Protein AF-A0A6P8S0R5-F1 (afdb_monomer_lite)

Sequence (144 aa):
MLKEINDGMNKLYRKSPLNNSFEVCVVIGLRKGSVLVDSHCYFKNTPEVNIKSVEQTFIKGTQEAKWLENKFQLQEFTISPLQPQELPFWAIILICLAALLTLVLLFLLCFLLAFCRRRRKGSYQIQQAAHGVYFPHLDMRKTY

Foldseek 3Di:
DQVVVQVLVQVLCCPFPQNVFWDGKHFDDADPPPRDTDIDTGGHPDPCDDQVNVVVSVCVSAVNQAHRVNPDGGDDDDDDDDDPPDDDVVVVVVVVVVVVVVVVVVVVVVVCVVVVVVVVVVVVVVVVVVPDDDDDDPDPPDDD

Secondary structure (DSSP, 8-state):
-HHHHHHHHHHHHHTSTTTTTEEEEEEEEEETTTTEEEEEEEE-S-TT--HHHHHHHHHHHTTTTTEETTTEE-S-------------HHHHHHHHHHHHHHHHHHHHHHHHHHHHHHHHHHHHHHHHTTS-------------

InterPro domains:
  IPR000082 SEA domain [PF01390] (3-62)
  IPR000082 SEA domain [PS50024] (1-84)
  IPR028850 Mucin-16 [PTHR14672] (3-143)
  IPR036364 SEA domain superfamily [G3DSA:3.30.70.960] (1-71)
  IPR036364 SEA domain superfamily [SSF82671] (4-64)

Radius of gyration: 38.82 Å; chains: 1; bounding box: 76×71×99 Å

Structure (mmCIF, N/CA/C/O backbone):
data_AF-A0A6P8S0R5-F1
#
_entry.id   AF-A0A6P8S0R5-F1
#
loop_
_atom_site.group_PDB
_atom_site.id
_atom_site.type_symbol
_atom_site.label_atom_id
_atom_site.label_alt_id
_atom_site.label_comp_id
_atom_site.label_asym_id
_atom_site.label_entity_id
_atom_site.label_seq_id
_atom_site.pdbx_PDB_ins_code
_atom_site.Cartn_x
_atom_site.Cartn_y
_atom_site.Cartn_z
_atom_site.occupancy
_atom_site.B_iso_or_equiv
_atom_site.auth_seq_id
_atom_site.auth_comp_id
_atom_site.auth_asym_id
_atom_site.auth_atom_id
_atom_site.pdbx_PDB_model_num
ATOM 1 N N . MET A 1 1 ? -12.655 -13.944 5.730 1.00 80.94 1 MET A N 1
ATOM 2 C CA . MET A 1 1 ? -11.503 -13.314 6.412 1.00 80.94 1 MET A CA 1
ATOM 3 C C . MET A 1 1 ? -10.763 -12.304 5.536 1.00 80.94 1 MET A C 1
ATOM 5 O O . MET A 1 1 ? -11.111 -11.142 5.634 1.00 80.94 1 MET A O 1
ATOM 9 N N . LEU A 1 2 ? -9.816 -12.681 4.656 1.00 87.25 2 LEU A N 1
ATOM 10 C CA . LEU A 1 2 ? -9.028 -11.705 3.862 1.00 87.25 2 LEU A CA 1
ATOM 11 C C . LEU A 1 2 ? -9.900 -10.706 3.088 1.00 87.25 2 LEU A C 1
ATOM 13 O O . LEU A 1 2 ? -9.693 -9.503 3.186 1.00 87.25 2 LEU A O 1
ATOM 17 N N . LYS A 1 3 ? -10.920 -11.211 2.384 1.00 89.75 3 LYS A N 1
ATOM 18 C CA . LYS A 1 3 ? -11.891 -10.378 1.663 1.00 89.75 3 LYS A CA 1
ATOM 19 C C . LYS A 1 3 ? -12.631 -9.400 2.584 1.00 89.75 3 LYS A C 1
ATOM 21 O O . LYS A 1 3 ? -12.782 -8.245 2.234 1.00 89.75 3 LYS A O 1
ATOM 26 N N . GLU A 1 4 ? -13.040 -9.839 3.770 1.00 90.62 4 GLU A N 1
ATOM 27 C CA . GLU A 1 4 ? -13.792 -8.996 4.711 1.00 90.62 4 GLU A CA 1
ATOM 28 C C . GLU A 1 4 ? -12.918 -7.908 5.333 1.00 90.62 4 GLU A C 1
ATOM 30 O O . GLU A 1 4 ? -13.369 -6.781 5.495 1.00 90.62 4 GLU A O 1
ATOM 35 N N . ILE A 1 5 ? -11.659 -8.226 5.649 1.00 90.88 5 ILE A N 1
ATOM 36 C CA . ILE A 1 5 ? -10.684 -7.232 6.109 1.00 90.88 5 ILE A CA 1
ATOM 37 C C . ILE A 1 5 ? -10.442 -6.214 4.995 1.00 90.88 5 ILE A C 1
ATOM 39 O O . ILE A 1 5 ? -10.451 -5.010 5.241 1.00 90.88 5 ILE A O 1
ATOM 43 N N . ASN A 1 6 ? -10.290 -6.694 3.759 1.00 93.31 6 ASN A N 1
ATOM 44 C CA . ASN A 1 6 ? -10.115 -5.838 2.597 1.00 93.31 6 ASN A CA 1
ATOM 45 C C . ASN A 1 6 ? -11.310 -4.893 2.398 1.00 93.31 6 ASN A C 1
ATOM 47 O O . ASN A 1 6 ? -11.137 -3.683 2.251 1.00 93.31 6 ASN A O 1
ATOM 51 N N . ASP A 1 7 ? -12.528 -5.427 2.443 1.00 94.75 7 ASP A N 1
ATOM 52 C CA . ASP A 1 7 ? -13.764 -4.657 2.304 1.00 94.75 7 ASP A CA 1
ATOM 53 C C . ASP A 1 7 ? -13.913 -3.643 3.451 1.00 94.75 7 ASP A C 1
ATOM 55 O O . ASP A 1 7 ? -14.235 -2.478 3.205 1.00 94.75 7 ASP A O 1
ATOM 59 N N . GLY A 1 8 ? -13.597 -4.045 4.687 1.00 94.19 8 GLY A N 1
ATOM 60 C CA . GLY A 1 8 ? -13.620 -3.176 5.862 1.00 94.19 8 GLY A CA 1
ATOM 61 C C . GLY A 1 8 ? -12.643 -2.005 5.755 1.00 94.19 8 GLY A C 1
ATOM 62 O O . GLY A 1 8 ? -13.030 -0.859 5.986 1.00 94.19 8 GLY A O 1
ATOM 63 N N . MET A 1 9 ? -11.407 -2.262 5.321 1.00 94.19 9 MET A N 1
ATOM 64 C CA . MET A 1 9 ? -10.393 -1.224 5.091 1.00 94.19 9 MET A CA 1
ATOM 65 C C . MET A 1 9 ? -10.800 -0.260 3.976 1.00 94.19 9 MET A C 1
ATOM 67 O O . MET A 1 9 ? -10.730 0.959 4.138 1.00 94.19 9 MET A O 1
ATOM 71 N N . ASN A 1 10 ? -11.286 -0.789 2.853 1.00 96.19 10 ASN A N 1
ATOM 72 C CA . ASN A 1 10 ? -11.749 0.035 1.740 1.00 96.19 10 ASN A CA 1
ATOM 73 C C . ASN A 1 10 ? -12.936 0.915 2.142 1.00 96.19 10 ASN A C 1
ATOM 75 O O . ASN A 1 10 ? -12.990 2.095 1.799 1.00 96.19 10 ASN A O 1
ATOM 79 N N . LYS A 1 11 ? -13.887 0.370 2.897 1.00 95.69 11 LYS A N 1
ATOM 80 C CA . LYS A 1 11 ? -15.041 1.122 3.388 1.00 95.69 11 LYS A CA 1
ATOM 81 C C . LYS A 1 11 ? -14.644 2.189 4.406 1.00 95.69 11 LYS A C 1
ATOM 83 O O . LYS A 1 11 ? -15.229 3.271 4.371 1.00 95.69 11 LYS A O 1
ATOM 88 N N . LEU A 1 12 ? -13.664 1.912 5.270 1.00 95.06 12 LEU A N 1
ATOM 89 C CA . LEU A 1 12 ? -13.127 2.872 6.235 1.00 95.06 12 LEU A CA 1
ATOM 90 C C . LEU A 1 12 ? -12.620 4.125 5.518 1.00 95.06 12 LEU A C 1
ATOM 92 O O . LEU A 1 12 ? -13.113 5.220 5.784 1.00 95.06 12 LEU A O 1
ATOM 96 N N . TYR A 1 13 ? -11.703 3.972 4.559 1.00 95.56 13 TYR A N 1
ATOM 97 C CA . TYR A 1 13 ? -11.128 5.124 3.862 1.00 95.56 13 TYR A CA 1
ATOM 98 C C . TYR A 1 13 ? -12.109 5.793 2.891 1.00 95.56 13 TYR A C 1
ATOM 100 O O . TYR A 1 13 ? -12.118 7.020 2.797 1.00 95.56 13 TYR A O 1
ATOM 108 N N . ARG A 1 14 ? -13.024 5.048 2.255 1.00 95.94 14 ARG A N 1
ATOM 109 C CA . ARG A 1 14 ? -14.095 5.640 1.425 1.00 95.94 14 ARG A CA 1
ATOM 110 C C . ARG A 1 14 ? -15.067 6.523 2.208 1.00 95.94 14 ARG A C 1
ATOM 112 O O . ARG A 1 14 ? -15.633 7.446 1.632 1.00 95.94 14 ARG A O 1
ATOM 119 N N . LYS A 1 15 ? -15.281 6.251 3.497 1.00 95.50 15 LYS A N 1
ATOM 120 C CA . LYS A 1 15 ? -16.128 7.076 4.378 1.00 95.50 15 LYS A CA 1
ATOM 121 C C . LYS A 1 15 ? -15.356 8.176 5.108 1.00 95.50 15 LYS A C 1
ATOM 123 O O . LYS A 1 15 ? -15.948 8.918 5.886 1.00 95.50 15 LYS A O 1
ATOM 128 N N . SER A 1 16 ? -14.049 8.257 4.890 1.00 94.12 16 SER A N 1
ATOM 129 C CA . SER A 1 16 ? -13.173 9.197 5.574 1.00 94.12 16 SER A CA 1
ATOM 130 C C . SER A 1 16 ? -13.008 10.515 4.808 1.00 94.12 16 SER A C 1
ATOM 132 O O . SER A 1 16 ? -13.365 10.584 3.630 1.00 94.12 16 SER A O 1
ATOM 134 N N . PRO A 1 17 ? -12.388 11.540 5.422 1.00 94.56 17 PRO A N 1
ATOM 135 C CA . PRO A 1 17 ? -12.002 12.762 4.717 1.00 94.56 17 PRO A CA 1
ATOM 136 C C . PRO A 1 17 ? -11.037 12.525 3.543 1.00 94.56 17 PRO A C 1
ATOM 138 O O . PRO A 1 17 ? -10.952 13.361 2.656 1.00 94.56 17 PRO A O 1
ATOM 141 N N . LEU A 1 18 ? -10.336 11.384 3.509 1.00 94.81 18 LEU A N 1
ATOM 142 C CA . LEU A 1 18 ? -9.395 11.029 2.442 1.00 94.81 18 LEU A CA 1
ATOM 143 C C . LEU A 1 18 ? -10.069 10.370 1.226 1.00 94.81 18 LEU A C 1
ATOM 145 O O . LEU A 1 18 ? -9.371 9.902 0.331 1.00 94.81 18 LEU A O 1
ATOM 149 N N . ASN A 1 19 ? -11.403 10.301 1.171 1.00 94.75 19 ASN A N 1
ATOM 150 C CA . ASN A 1 19 ? -12.140 9.557 0.142 1.00 94.75 19 ASN A CA 1
ATOM 151 C C . ASN A 1 19 ? -11.802 9.951 -1.310 1.00 94.75 19 ASN A C 1
ATOM 153 O O . ASN A 1 19 ? -11.766 9.082 -2.176 1.00 94.75 19 ASN A O 1
ATOM 157 N N . ASN A 1 20 ? -11.525 11.229 -1.568 1.00 94.62 20 ASN A N 1
ATOM 158 C CA . ASN A 1 20 ? -11.277 11.775 -2.902 1.00 94.62 20 ASN A CA 1
ATOM 159 C C . ASN A 1 20 ? -9.898 11.370 -3.438 1.00 94.62 20 ASN A C 1
ATOM 161 O O . ASN A 1 20 ? -9.716 11.167 -4.648 1.00 94.62 20 ASN A O 1
ATOM 165 N N . SER A 1 21 ? -8.939 11.239 -2.520 1.00 94.88 21 SER A N 1
ATOM 166 C CA . SER A 1 21 ? -7.573 10.808 -2.805 1.00 94.88 21 SER A CA 1
ATOM 167 C C . SER A 1 21 ? -7.390 9.305 -2.628 1.00 94.88 21 SER A C 1
ATOM 169 O O . SER A 1 21 ? -6.421 8.761 -3.135 1.00 94.88 21 SER A O 1
ATOM 171 N N . PHE A 1 22 ? -8.294 8.612 -1.938 1.00 95.94 22 PHE A N 1
ATOM 172 C CA . PHE A 1 22 ? -8.221 7.172 -1.728 1.00 95.94 22 PHE A CA 1
ATOM 173 C C . PHE A 1 22 ? -8.534 6.386 -3.006 1.00 95.94 22 PHE A C 1
ATOM 175 O O . PHE A 1 22 ? -9.560 6.611 -3.648 1.00 95.94 22 PHE A O 1
ATOM 182 N N . GLU A 1 23 ? -7.685 5.415 -3.343 1.00 94.94 23 GLU A N 1
ATOM 183 C CA . GLU A 1 23 ? -7.920 4.519 -4.477 1.00 94.94 23 GLU A CA 1
ATOM 184 C C . GLU A 1 23 ? -8.395 3.147 -4.003 1.00 94.94 23 GLU A C 1
ATOM 186 O O . GLU A 1 23 ? -9.527 2.732 -4.288 1.00 94.94 23 GLU A O 1
ATOM 191 N N . VAL A 1 24 ? -7.535 2.447 -3.263 1.00 95.56 24 VAL A N 1
ATOM 192 C CA . VAL A 1 24 ? -7.787 1.077 -2.820 1.00 95.56 24 VAL A CA 1
ATOM 193 C C . VAL A 1 24 ? -6.840 0.683 -1.688 1.00 95.56 24 VAL A C 1
ATOM 195 O O . VAL A 1 24 ? -5.679 1.084 -1.664 1.00 95.56 24 VAL A O 1
ATOM 198 N N . CYS A 1 25 ? -7.322 -0.146 -0.768 1.00 94.56 25 CYS A N 1
ATOM 199 C CA . CYS A 1 25 ? -6.482 -0.958 0.103 1.00 94.56 25 CYS A CA 1
ATOM 200 C C . CYS A 1 25 ? -6.552 -2.409 -0.362 1.00 94.56 25 CYS A C 1
ATOM 202 O O . CYS A 1 25 ? -7.608 -2.863 -0.806 1.00 94.56 25 CYS A O 1
ATOM 204 N N . VAL A 1 26 ? -5.439 -3.123 -0.248 1.00 94.19 26 VAL A N 1
ATOM 205 C CA . VAL A 1 26 ? -5.313 -4.548 -0.547 1.00 94.19 26 VAL A CA 1
ATOM 206 C C . VAL A 1 26 ? -4.537 -5.235 0.566 1.00 94.19 26 VAL A C 1
ATOM 208 O O . VAL A 1 26 ? -3.533 -4.722 1.057 1.00 94.19 26 VAL A O 1
ATOM 211 N N . VAL A 1 27 ? -4.997 -6.415 0.972 1.00 92.19 27 VAL A N 1
ATOM 212 C CA . VAL A 1 27 ? -4.275 -7.250 1.936 1.00 92.19 27 VAL A CA 1
ATOM 213 C C . VAL A 1 27 ? -3.274 -8.119 1.178 1.00 92.19 27 VAL A C 1
ATOM 215 O O . VAL A 1 27 ? -3.669 -8.900 0.315 1.00 92.19 27 VAL A O 1
ATOM 218 N N . ILE A 1 28 ? -1.989 -7.971 1.494 1.00 90.12 28 ILE A N 1
ATOM 219 C CA . ILE A 1 28 ? -0.866 -8.637 0.821 1.00 90.12 28 ILE A CA 1
ATOM 220 C C . ILE A 1 28 ? -0.522 -9.964 1.496 1.00 90.12 28 ILE A C 1
ATOM 222 O O . ILE A 1 28 ? -0.129 -10.922 0.833 1.00 90.12 28 ILE A O 1
ATOM 226 N N . GLY A 1 29 ? -0.680 -10.040 2.816 1.00 85.75 29 GLY A N 1
ATOM 227 C CA . GLY A 1 29 ? -0.279 -11.214 3.576 1.00 85.75 29 GLY A CA 1
ATOM 228 C C . GLY A 1 29 ? -1.025 -11.357 4.891 1.00 85.75 29 GLY A C 1
ATOM 229 O O . GLY A 1 29 ? -1.445 -10.377 5.504 1.00 85.75 29 GLY A O 1
ATOM 230 N N . LEU A 1 30 ? -1.172 -12.610 5.323 1.00 86.62 30 LEU A N 1
ATOM 231 C CA . LEU A 1 30 ? -1.644 -12.961 6.657 1.00 86.62 30 LEU A CA 1
ATOM 232 C C . LEU A 1 30 ? -0.700 -14.008 7.246 1.00 86.62 30 LEU A C 1
ATOM 234 O O . LEU A 1 30 ? -0.57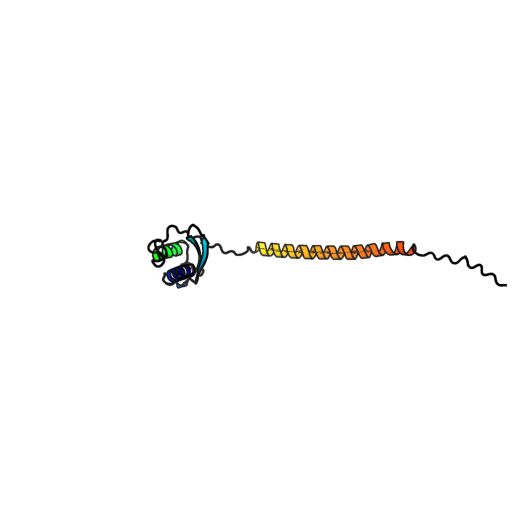6 -15.113 6.711 1.00 86.62 30 LEU A O 1
ATOM 238 N N . ARG A 1 31 ? -0.018 -13.671 8.344 1.00 77.38 31 ARG A N 1
ATOM 239 C CA . ARG A 1 31 ? 0.927 -14.591 8.994 1.00 77.38 31 ARG A CA 1
ATOM 240 C C . ARG A 1 31 ? 0.188 -15.524 9.950 1.00 77.38 31 ARG A C 1
ATOM 242 O O . ARG A 1 31 ? -0.399 -15.097 10.947 1.00 77.38 31 ARG A O 1
ATOM 249 N N . LYS A 1 32 ? 0.214 -16.822 9.639 1.00 57.75 32 LYS A N 1
ATOM 250 C CA . LYS A 1 32 ? -0.392 -17.881 10.460 1.00 57.75 32 LYS A CA 1
ATOM 251 C C . LYS A 1 32 ? 0.370 -17.989 11.791 1.00 57.75 32 LYS A C 1
ATOM 253 O O . LYS A 1 32 ? 1.587 -18.116 11.773 1.00 57.75 32 LYS A O 1
ATOM 258 N N . GLY A 1 33 ? -0.339 -17.923 12.919 1.00 65.88 33 GLY A N 1
ATOM 259 C CA . GLY A 1 33 ? 0.243 -17.967 14.273 1.00 65.88 33 GLY A CA 1
ATOM 260 C C . GLY A 1 33 ? 0.122 -16.658 15.064 1.00 65.88 33 GLY A C 1
ATOM 261 O O . GLY A 1 33 ? 0.041 -16.715 16.284 1.00 65.88 33 GLY A O 1
ATOM 262 N N . SER A 1 34 ? 0.007 -15.510 14.382 1.00 63.50 34 SER A N 1
ATOM 263 C CA . SER A 1 34 ? -0.170 -14.192 15.030 1.00 63.50 34 SER A CA 1
ATOM 264 C C . SER A 1 34 ? -1.300 -13.345 14.429 1.00 63.50 34 SER A C 1
ATOM 266 O O . SER A 1 34 ? -1.553 -12.255 14.917 1.00 63.50 34 SER A O 1
ATOM 268 N N . VAL A 1 35 ? -1.968 -13.823 13.366 1.00 77.19 35 VAL A N 1
ATOM 269 C CA . VAL A 1 35 ? -2.975 -13.066 12.583 1.00 77.19 35 VAL A CA 1
ATOM 270 C C . VAL A 1 35 ? -2.486 -11.642 12.267 1.00 77.19 35 VAL A C 1
ATOM 272 O O . VAL A 1 35 ? -3.248 -10.682 12.277 1.00 77.19 35 VAL A O 1
ATOM 275 N N . LEU A 1 36 ? -1.187 -11.505 11.982 1.00 84.88 36 LEU A N 1
ATOM 276 C CA . LEU A 1 36 ? -0.628 -10.244 11.515 1.00 84.88 36 LEU A CA 1
ATOM 277 C C . LEU A 1 36 ? -1.069 -10.051 10.066 1.00 84.88 36 LEU A C 1
ATOM 279 O O . LEU A 1 36 ? -0.840 -10.934 9.230 1.00 84.88 36 LEU A O 1
ATOM 283 N N . VAL A 1 37 ? -1.718 -8.923 9.800 1.00 88.75 37 VAL A N 1
ATOM 284 C CA . VAL A 1 37 ? -2.248 -8.559 8.489 1.00 88.75 37 VAL A CA 1
ATOM 285 C C . VAL A 1 37 ? -1.357 -7.481 7.892 1.00 88.75 37 VAL A C 1
ATOM 287 O O . VAL A 1 37 ? -1.291 -6.374 8.417 1.00 88.75 37 VAL A O 1
ATOM 290 N N . ASP A 1 38 ? -0.725 -7.798 6.769 1.00 90.69 38 ASP A N 1
ATOM 291 C CA . ASP A 1 38 ? 0.035 -6.832 5.983 1.00 90.69 38 ASP A CA 1
ATOM 292 C C . ASP A 1 38 ? -0.886 -6.276 4.886 1.00 90.69 38 ASP A C 1
ATOM 294 O O . ASP A 1 38 ? -1.364 -7.027 4.028 1.00 90.69 38 ASP A O 1
ATOM 298 N N . SER A 1 39 ? -1.168 -4.970 4.910 1.00 91.38 39 SER A N 1
ATOM 299 C CA . SER A 1 39 ? -2.032 -4.300 3.928 1.00 91.38 39 SER A CA 1
ATOM 300 C C . SER A 1 39 ? -1.342 -3.114 3.267 1.00 91.38 39 SER A C 1
ATOM 302 O O . SER A 1 39 ? -0.745 -2.285 3.950 1.00 91.38 39 SER A O 1
ATOM 304 N N . HIS A 1 40 ? -1.486 -2.994 1.951 1.00 93.88 40 HIS A N 1
ATOM 305 C CA . HIS A 1 40 ? -1.049 -1.832 1.185 1.00 93.88 40 HIS A CA 1
ATOM 306 C C . HIS A 1 40 ? -2.254 -0.969 0.835 1.00 93.88 40 HIS A C 1
ATOM 308 O O . HIS A 1 40 ? -3.235 -1.468 0.289 1.00 93.88 40 HIS A O 1
ATOM 314 N N . CYS A 1 41 ? -2.172 0.324 1.131 1.00 93.62 41 CYS A N 1
ATOM 315 C CA . CYS A 1 41 ? -3.205 1.295 0.794 1.00 93.62 41 CYS A CA 1
ATOM 316 C C . CYS A 1 41 ? -2.631 2.354 -0.141 1.00 93.62 41 CYS A C 1
ATOM 318 O O . CYS A 1 41 ? -1.585 2.939 0.137 1.00 93.62 41 CYS A O 1
ATOM 320 N N . TYR A 1 42 ? -3.334 2.584 -1.242 1.00 93.69 42 TYR A N 1
ATOM 321 C CA . TYR A 1 42 ? -2.929 3.472 -2.316 1.00 93.69 42 TYR A CA 1
ATOM 322 C C . TYR A 1 42 ? -3.795 4.725 -2.313 1.00 93.69 42 TYR A C 1
ATOM 324 O O . TYR A 1 42 ? -5.026 4.668 -2.203 1.00 93.69 42 TYR A O 1
ATOM 332 N N . PHE A 1 43 ? -3.119 5.859 -2.439 1.00 93.88 43 PHE A N 1
ATOM 333 C CA . PHE A 1 43 ? -3.720 7.178 -2.462 1.00 93.88 43 PHE A CA 1
ATOM 334 C C . PHE A 1 43 ? -3.092 7.993 -3.590 1.00 93.88 43 PHE A C 1
ATOM 336 O O . PHE A 1 43 ? -1.901 7.863 -3.877 1.00 93.88 43 PHE A O 1
ATOM 343 N N . LYS A 1 44 ? -3.880 8.883 -4.183 1.00 91.88 44 LYS A N 1
ATOM 344 C CA . LYS A 1 44 ? -3.404 9.906 -5.108 1.00 91.88 44 LYS A CA 1
ATOM 345 C C . LYS A 1 44 ? -2.421 10.828 -4.404 1.00 91.88 44 LYS A C 1
ATOM 347 O O . LYS A 1 44 ? -2.635 11.219 -3.252 1.00 91.88 44 LYS A O 1
ATOM 352 N N . ASN A 1 45 ? -1.394 11.238 -5.141 1.00 88.44 45 ASN A N 1
ATOM 353 C CA . ASN A 1 45 ? -0.401 12.189 -4.661 1.00 88.44 45 ASN A CA 1
ATOM 354 C C . ASN A 1 45 ? -1.036 13.582 -4.506 1.00 88.44 45 ASN A C 1
ATOM 356 O O . ASN A 1 45 ? -1.131 14.350 -5.461 1.00 88.44 45 ASN A O 1
ATOM 360 N N . THR A 1 46 ? -1.531 13.871 -3.304 1.00 88.12 46 THR A N 1
ATOM 361 C CA . THR A 1 46 ? -2.208 15.119 -2.940 1.00 88.12 46 THR A CA 1
ATOM 362 C C . THR A 1 46 ? -1.662 15.607 -1.599 1.00 88.12 46 THR A C 1
ATOM 364 O O . THR A 1 46 ? -1.335 14.779 -0.748 1.00 88.12 46 THR A O 1
ATOM 367 N N . PRO A 1 47 ? -1.578 16.928 -1.363 1.00 86.75 47 PRO A N 1
ATOM 368 C CA . PRO A 1 47 ? -1.015 17.475 -0.123 1.00 86.75 47 PRO A CA 1
ATOM 369 C C . PRO A 1 47 ? -1.817 17.103 1.138 1.00 86.75 47 PRO A C 1
ATOM 371 O O . PRO A 1 47 ? -1.302 17.191 2.249 1.00 86.75 47 PRO A O 1
ATOM 374 N N . GLU A 1 48 ? -3.069 16.672 0.975 1.00 87.56 48 GLU A N 1
ATOM 375 C CA . GLU A 1 48 ? -3.955 16.211 2.052 1.00 87.56 48 GLU A CA 1
ATOM 376 C C . GLU A 1 48 ? -3.564 14.822 2.592 1.00 87.56 48 GLU A C 1
ATOM 378 O O . GLU A 1 48 ? -3.844 14.478 3.748 1.00 87.56 48 GLU A O 1
ATOM 383 N N . VAL A 1 49 ? -2.896 14.014 1.763 1.00 91.75 49 VAL A N 1
ATOM 384 C CA . VAL A 1 49 ? -2.471 12.658 2.105 1.00 91.75 49 VAL A CA 1
ATOM 385 C C . VAL A 1 49 ? -1.069 12.715 2.695 1.00 91.75 49 VAL A C 1
ATOM 387 O O . VAL A 1 49 ? -0.074 12.904 2.003 1.00 91.75 49 VAL A O 1
ATOM 390 N N . ASN A 1 50 ? -0.990 12.512 4.005 1.00 91.62 50 ASN A N 1
ATOM 391 C CA . ASN A 1 50 ? 0.254 12.403 4.746 1.00 91.62 50 ASN A CA 1
ATOM 392 C C . ASN A 1 50 ? 0.150 11.225 5.722 1.00 91.62 50 ASN A C 1
ATOM 394 O O . ASN A 1 50 ? -0.949 10.822 6.103 1.00 91.62 50 ASN A O 1
ATOM 398 N N . ILE A 1 51 ? 1.284 10.700 6.183 1.00 91.38 51 ILE A N 1
ATOM 399 C CA . ILE A 1 51 ? 1.344 9.567 7.121 1.00 91.38 51 ILE A CA 1
ATOM 400 C C . ILE A 1 51 ? 0.456 9.841 8.343 1.00 91.38 51 ILE A C 1
ATOM 402 O O . ILE A 1 51 ? -0.368 9.010 8.710 1.00 91.38 51 ILE A O 1
ATOM 406 N N . LYS A 1 52 ? 0.533 11.062 8.890 1.00 92.94 52 LYS A N 1
ATOM 407 C CA . LYS A 1 52 ? -0.286 11.491 10.032 1.00 92.94 52 LYS A CA 1
ATOM 408 C C . LYS A 1 52 ? -1.787 11.523 9.725 1.00 92.94 52 LYS A C 1
ATOM 410 O O . LYS A 1 52 ? -2.581 11.134 10.576 1.00 92.94 52 LYS A O 1
ATOM 415 N N . SER A 1 53 ? -2.197 11.994 8.542 1.00 93.81 53 SER A N 1
ATOM 416 C CA . SER A 1 53 ? -3.625 12.073 8.200 1.00 93.81 53 SER A CA 1
ATOM 417 C C . SER A 1 53 ? -4.212 10.685 7.941 1.00 93.81 53 SER A C 1
ATOM 419 O O . SER A 1 53 ? -5.333 10.407 8.372 1.00 93.81 53 SER A O 1
ATOM 421 N N . VAL A 1 54 ? -3.437 9.787 7.328 1.00 94.12 54 VAL A N 1
ATOM 422 C CA . VAL A 1 54 ? -3.795 8.374 7.132 1.00 94.12 54 VAL A CA 1
ATOM 423 C C . VAL A 1 54 ? -3.905 7.644 8.471 1.00 94.12 54 VAL A C 1
ATOM 425 O O . VAL A 1 54 ? -4.888 6.939 8.697 1.00 94.12 54 VAL A O 1
ATOM 428 N N . GLU A 1 55 ? -2.950 7.856 9.375 1.00 94.56 55 GLU A N 1
ATOM 429 C CA . GLU A 1 55 ? -2.936 7.273 10.719 1.00 94.56 55 GLU A CA 1
ATOM 430 C C . GLU A 1 55 ? -4.117 7.742 11.567 1.00 94.56 55 GLU A C 1
ATOM 432 O O . GLU A 1 55 ? -4.871 6.928 12.096 1.00 94.56 55 GLU A O 1
ATOM 437 N N . GLN A 1 56 ? -4.357 9.051 11.639 1.00 94.69 56 GLN A N 1
ATOM 438 C CA . GLN A 1 56 ? -5.496 9.583 12.383 1.00 94.69 56 GLN A CA 1
ATOM 439 C C . GLN A 1 56 ? -6.834 9.116 11.811 1.00 94.69 56 GLN A C 1
ATOM 441 O O . GLN A 1 56 ? -7.769 8.843 12.565 1.00 94.69 56 GLN A O 1
ATOM 446 N N . THR A 1 57 ? -6.934 9.020 10.486 1.00 94.94 57 THR A N 1
ATOM 447 C CA . THR A 1 57 ? -8.123 8.492 9.813 1.00 94.94 57 THR A CA 1
ATOM 448 C C . THR A 1 57 ? -8.359 7.033 10.178 1.00 94.94 57 THR A C 1
ATOM 450 O O . THR A 1 57 ? -9.493 6.658 10.472 1.00 94.94 57 THR A O 1
ATOM 453 N N . PHE A 1 58 ? -7.295 6.231 10.209 1.00 94.69 58 PHE A N 1
ATOM 454 C CA . PHE A 1 58 ? -7.358 4.839 10.628 1.00 94.69 58 PHE A CA 1
ATOM 455 C C . PHE A 1 58 ? -7.852 4.722 12.070 1.00 94.69 58 PHE A C 1
ATOM 457 O O . PHE A 1 58 ? -8.908 4.138 12.291 1.00 94.69 58 PHE A O 1
ATOM 464 N N . ILE A 1 59 ? -7.178 5.380 13.022 1.00 94.25 59 ILE A N 1
ATOM 465 C CA . ILE A 1 59 ? -7.518 5.353 14.455 1.00 94.25 59 ILE A CA 1
ATOM 466 C C . ILE A 1 59 ? -8.982 5.751 14.686 1.00 94.25 59 ILE A C 1
ATOM 468 O O . ILE A 1 59 ? -9.701 5.068 15.418 1.00 94.25 59 ILE A O 1
ATOM 472 N N . LYS A 1 60 ? -9.447 6.832 14.044 1.00 94.06 60 LYS A N 1
ATOM 473 C CA . LYS A 1 60 ? -10.845 7.286 14.135 1.00 94.06 60 LYS A CA 1
ATOM 474 C C . LYS A 1 60 ? -11.817 6.279 13.518 1.00 94.06 60 LYS A C 1
ATOM 476 O O . LYS A 1 60 ? -12.879 6.032 14.082 1.00 94.06 60 LYS A O 1
ATOM 481 N N . GLY A 1 61 ? -11.460 5.694 12.376 1.00 90.31 61 GLY A N 1
ATOM 482 C CA . GLY A 1 61 ? -12.272 4.704 11.671 1.00 90.31 61 GLY A CA 1
ATOM 483 C C . GLY A 1 61 ? -12.368 3.349 12.380 1.00 90.31 61 GLY A C 1
ATOM 484 O O . GLY A 1 61 ? -13.332 2.620 12.152 1.00 90.31 61 GLY A O 1
ATOM 485 N N . THR A 1 62 ? -11.418 3.030 13.263 1.00 92.19 62 THR A N 1
ATOM 486 C CA . THR A 1 62 ? -11.340 1.758 13.998 1.00 92.19 62 THR A CA 1
ATOM 487 C C . THR A 1 62 ? -11.657 1.878 15.493 1.00 92.19 62 THR A C 1
ATOM 489 O O . THR A 1 62 ? -11.158 1.084 16.293 1.00 92.19 62 THR A O 1
ATOM 492 N N . GLN A 1 63 ? -12.454 2.875 15.899 1.00 89.81 63 GLN A N 1
ATOM 493 C CA . GLN A 1 63 ? -12.827 3.107 17.307 1.00 89.81 63 GLN A CA 1
ATOM 494 C C . GLN A 1 63 ? -11.603 3.169 18.235 1.00 89.81 63 GLN A C 1
ATOM 496 O O . GLN A 1 63 ? -11.479 2.384 19.173 1.00 89.81 63 GLN A O 1
ATOM 501 N N . GLU A 1 64 ? -10.678 4.080 17.930 1.00 90.44 64 GLU A N 1
ATOM 502 C CA . GLU A 1 64 ? -9.398 4.234 18.634 1.00 90.44 64 GLU A CA 1
ATOM 503 C C . GLU A 1 64 ? -8.472 3.022 18.473 1.00 90.44 64 GLU A C 1
ATOM 505 O O . GLU A 1 64 ? -7.871 2.553 19.434 1.00 90.44 64 GLU A O 1
ATOM 510 N N . ALA A 1 65 ? -8.368 2.502 17.244 1.00 88.44 65 ALA A N 1
ATOM 511 C CA . ALA A 1 65 ? -7.530 1.330 16.945 1.00 88.44 65 ALA A CA 1
ATOM 512 C C . ALA A 1 65 ? -7.883 0.070 17.760 1.00 88.44 65 ALA A C 1
ATOM 514 O O . ALA A 1 65 ? -7.010 -0.741 18.044 1.00 88.44 65 ALA A O 1
ATOM 515 N N . LYS A 1 66 ? -9.167 -0.122 18.094 1.00 92.12 66 LYS A N 1
ATOM 516 C CA . LYS A 1 66 ? -9.655 -1.315 18.805 1.00 92.12 66 LYS A CA 1
ATOM 517 C C . LYS A 1 66 ? -10.402 -2.287 17.906 1.00 92.12 66 LYS A C 1
ATOM 519 O O . LYS A 1 66 ? -10.208 -3.491 18.037 1.00 92.12 66 LYS A O 1
ATOM 524 N N . TRP A 1 67 ? -11.246 -1.786 17.003 1.00 92.25 67 TRP A N 1
ATOM 525 C CA . TRP A 1 67 ? -12.143 -2.622 16.205 1.00 92.25 67 TRP A CA 1
ATOM 526 C C . TRP A 1 67 ? -12.239 -2.168 14.755 1.00 92.25 67 TRP A C 1
ATOM 528 O O . TRP A 1 67 ? -12.612 -1.033 14.471 1.00 92.25 67 TRP A O 1
ATOM 538 N N . LEU A 1 68 ? -12.019 -3.091 13.822 1.00 91.25 68 LEU A N 1
ATOM 539 C CA . LEU A 1 68 ? -12.377 -2.921 12.419 1.00 91.25 68 LEU A CA 1
ATOM 540 C C . LEU A 1 68 ? -13.766 -3.526 12.187 1.00 91.25 68 LEU A C 1
ATOM 542 O O . LEU A 1 68 ? -13.980 -4.725 12.383 1.00 91.25 68 LEU A O 1
ATOM 546 N N . GLU A 1 69 ? -14.716 -2.676 11.792 1.00 88.00 69 GLU A N 1
ATOM 547 C CA . GLU A 1 69 ? -16.122 -3.032 11.533 1.00 88.00 69 GLU A CA 1
ATOM 548 C C . GLU A 1 69 ? -16.833 -3.808 12.664 1.00 88.00 69 GLU A C 1
ATOM 550 O O . GLU A 1 69 ? -17.774 -4.552 12.394 1.00 88.00 69 GLU A O 1
ATOM 555 N N . ASN A 1 70 ? -16.401 -3.667 13.923 1.00 87.50 70 ASN A N 1
ATOM 556 C CA . ASN A 1 70 ? -16.884 -4.470 15.065 1.00 87.50 70 ASN A CA 1
ATOM 557 C C . ASN A 1 70 ? -16.690 -5.991 14.904 1.00 87.50 70 ASN A C 1
ATOM 559 O O . ASN A 1 70 ? -17.332 -6.769 15.605 1.00 87.50 70 ASN A O 1
ATOM 563 N N . LYS A 1 71 ? -15.836 -6.426 13.971 1.00 88.25 71 LYS A N 1
ATOM 564 C CA . LYS A 1 71 ? -15.588 -7.847 13.683 1.00 88.25 71 LYS A CA 1
ATOM 565 C C . LYS A 1 71 ? -14.172 -8.275 14.022 1.00 88.25 71 LYS A C 1
ATOM 567 O O . LYS A 1 71 ? -13.976 -9.373 14.530 1.00 88.25 71 LYS A O 1
ATOM 572 N N . PHE A 1 72 ? -13.194 -7.423 13.732 1.00 88.88 72 PHE A N 1
ATOM 573 C CA . PHE A 1 72 ? -11.785 -7.739 13.940 1.00 88.88 72 PHE A CA 1
ATOM 574 C C . PHE A 1 72 ? -11.221 -6.834 15.024 1.00 88.88 72 PHE A C 1
ATOM 576 O O . PHE A 1 72 ? -11.239 -5.612 14.874 1.00 88.88 72 PHE A O 1
ATOM 583 N N . GLN A 1 73 ? -10.742 -7.436 16.108 1.00 90.00 73 GLN A N 1
ATOM 584 C CA . GLN A 1 73 ? -10.072 -6.711 17.177 1.00 90.00 73 GLN A CA 1
ATOM 585 C C . GLN A 1 73 ? -8.617 -6.451 16.785 1.00 90.00 73 GLN A C 1
ATOM 587 O O . GLN A 1 73 ? -7.925 -7.356 16.320 1.00 90.00 73 GLN A O 1
ATOM 592 N N . LEU A 1 74 ? -8.160 -5.219 16.982 1.00 89.94 74 LEU A N 1
ATOM 593 C CA . LEU A 1 74 ? -6.775 -4.822 16.769 1.00 89.94 74 LEU A CA 1
ATOM 594 C C . LEU A 1 74 ? -6.050 -4.796 18.119 1.00 89.94 74 LEU A C 1
ATOM 596 O O . LEU A 1 74 ? -6.613 -4.366 19.125 1.00 89.94 74 LEU A O 1
ATOM 600 N N . GLN A 1 75 ? -4.812 -5.283 18.136 1.00 85.75 75 GLN A N 1
ATOM 601 C CA . GLN A 1 75 ? -3.918 -5.190 19.298 1.00 85.75 75 GLN A CA 1
ATOM 602 C C . GLN A 1 75 ? -2.799 -4.193 19.032 1.00 85.75 75 GLN A C 1
ATOM 604 O O . GLN A 1 75 ? -2.579 -3.280 19.819 1.00 85.75 75 GLN A O 1
ATOM 609 N N . GLU A 1 76 ? -2.136 -4.343 17.890 1.00 86.12 76 GLU A N 1
ATOM 610 C CA . GLU A 1 76 ? -1.035 -3.492 17.464 1.00 86.12 76 GLU A CA 1
ATOM 611 C C . GLU A 1 76 ? -1.231 -3.128 15.994 1.00 86.12 76 GLU A C 1
ATOM 613 O O . GLU A 1 76 ? -1.758 -3.917 15.204 1.00 86.12 76 GLU A O 1
ATOM 618 N N . PHE A 1 77 ? -0.823 -1.917 15.624 1.00 88.69 77 PHE A N 1
ATOM 619 C CA . PHE A 1 77 ? -0.797 -1.477 14.237 1.00 88.69 77 PHE A CA 1
ATOM 620 C C . PHE A 1 77 ? 0.464 -0.658 13.988 1.00 88.69 77 PHE A C 1
ATOM 622 O O . PHE A 1 77 ? 1.015 -0.017 14.881 1.00 88.69 77 PHE A O 1
ATOM 629 N N . THR A 1 78 ? 0.943 -0.685 12.752 1.00 89.38 78 THR A N 1
ATOM 630 C CA . THR A 1 78 ? 2.063 0.141 12.312 1.00 89.38 78 THR A CA 1
ATOM 631 C C . THR A 1 78 ? 1.765 0.613 10.906 1.00 89.38 78 THR A C 1
ATOM 633 O O . THR A 1 78 ? 1.362 -0.173 10.051 1.00 89.38 78 THR A O 1
ATOM 636 N N . ILE A 1 79 ? 1.948 1.907 10.673 1.00 89.31 79 ILE A N 1
ATOM 637 C CA . ILE A 1 79 ? 1.780 2.511 9.357 1.00 89.31 79 ILE A CA 1
ATOM 638 C C . ILE A 1 79 ? 3.158 2.942 8.893 1.00 89.31 79 ILE A C 1
ATOM 640 O O . ILE A 1 79 ? 3.854 3.694 9.571 1.00 89.31 79 ILE A O 1
ATOM 644 N N . SER A 1 80 ? 3.572 2.433 7.741 1.00 88.94 80 SER A N 1
ATOM 645 C CA . SER A 1 80 ? 4.840 2.790 7.116 1.00 88.94 80 SER A CA 1
ATOM 646 C C . SER A 1 80 ? 4.577 3.288 5.701 1.00 88.94 80 SER A C 1
ATOM 648 O O . SER A 1 80 ? 3.738 2.710 5.005 1.00 88.94 80 SER A O 1
ATOM 650 N N . PRO A 1 81 ? 5.251 4.365 5.265 1.00 84.69 81 PRO A N 1
ATOM 651 C CA . PRO A 1 81 ? 5.132 4.818 3.892 1.00 84.69 81 PRO A CA 1
ATOM 652 C C . PRO A 1 81 ? 5.655 3.724 2.963 1.00 84.69 81 PRO A C 1
ATOM 654 O O . PRO A 1 81 ? 6.762 3.215 3.148 1.00 84.69 81 PRO A O 1
ATOM 657 N N . LEU A 1 82 ? 4.866 3.379 1.948 1.00 80.69 82 LEU A N 1
ATOM 658 C CA . LEU A 1 82 ? 5.363 2.560 0.856 1.00 80.69 82 LEU A CA 1
ATOM 659 C C . LEU A 1 82 ? 6.329 3.428 0.056 1.00 80.69 82 LEU A C 1
ATOM 661 O O . LEU A 1 82 ? 5.911 4.373 -0.613 1.00 80.69 82 LEU A O 1
ATOM 665 N N . GLN A 1 83 ? 7.624 3.132 0.142 1.00 69.94 83 GLN A N 1
ATOM 666 C CA . GLN A 1 83 ? 8.571 3.706 -0.802 1.00 69.94 83 GLN A CA 1
ATOM 667 C C . GLN A 1 83 ? 8.193 3.214 -2.203 1.00 69.94 83 GLN A C 1
ATOM 669 O O . GLN A 1 83 ? 8.034 2.002 -2.388 1.00 69.94 83 GLN A O 1
ATOM 674 N N . PRO A 1 84 ? 8.029 4.118 -3.184 1.00 66.00 84 PRO A N 1
ATOM 675 C CA . PRO A 1 84 ? 7.852 3.717 -4.567 1.00 66.00 84 PRO A CA 1
ATOM 676 C C . PRO A 1 84 ? 9.009 2.797 -4.947 1.00 66.00 84 PRO A C 1
ATOM 678 O O . PRO A 1 84 ? 10.173 3.185 -4.844 1.00 66.00 84 PRO A O 1
ATOM 681 N N . GLN A 1 85 ? 8.704 1.569 -5.367 1.00 60.19 85 GLN A N 1
ATOM 682 C CA . GLN A 1 85 ? 9.701 0.667 -5.937 1.00 60.19 85 GLN A CA 1
ATOM 683 C C . GLN A 1 85 ? 9.984 1.096 -7.381 1.00 60.19 85 GLN A C 1
ATOM 685 O O . GLN A 1 85 ? 9.782 0.347 -8.333 1.00 60.19 85 GLN A O 1
ATOM 690 N N . GLU A 1 86 ? 10.398 2.347 -7.560 1.00 72.44 86 GLU A N 1
ATOM 691 C CA . GLU A 1 86 ? 10.895 2.813 -8.840 1.00 72.44 86 GLU A CA 1
ATOM 692 C C . GLU A 1 86 ? 12.321 2.292 -8.983 1.00 72.44 86 GLU A C 1
ATOM 694 O O . GLU A 1 86 ? 13.221 2.640 -8.214 1.00 72.44 86 GLU A O 1
ATOM 699 N N . LEU A 1 87 ? 12.517 1.385 -9.942 1.00 73.69 87 LEU A N 1
ATOM 700 C CA . LEU A 1 87 ? 13.850 0.959 -10.349 1.00 73.69 87 LEU A CA 1
ATOM 701 C C . LEU A 1 87 ? 14.657 2.220 -10.690 1.00 73.69 87 LEU A C 1
ATOM 703 O O . LEU A 1 87 ? 14.237 2.983 -11.564 1.00 73.69 87 LEU A O 1
ATOM 707 N N . PRO A 1 88 ? 15.798 2.470 -10.022 1.00 83.31 88 PRO A N 1
ATOM 708 C CA . PRO A 1 88 ? 16.537 3.701 -10.237 1.00 83.31 88 PRO A CA 1
ATOM 709 C C . PRO A 1 88 ? 16.996 3.763 -11.692 1.00 83.31 88 PRO A C 1
ATOM 711 O O . PRO A 1 88 ? 17.489 2.774 -12.233 1.00 83.31 88 PRO A O 1
ATOM 714 N N . PHE A 1 89 ? 16.898 4.937 -12.316 1.00 86.81 89 PHE A N 1
ATOM 715 C CA . PHE A 1 89 ? 17.311 5.141 -13.711 1.00 86.81 89 PHE A CA 1
ATOM 716 C C . PHE A 1 89 ? 18.737 4.643 -13.990 1.00 86.81 89 PHE A C 1
ATOM 718 O O . PHE A 1 89 ? 19.010 4.073 -15.045 1.00 86.81 89 PHE A O 1
ATOM 725 N N . TRP A 1 90 ? 19.635 4.769 -13.010 1.00 92.75 90 TRP A N 1
ATOM 726 C CA . TRP A 1 90 ? 20.992 4.228 -13.071 1.00 92.75 90 TRP A CA 1
ATOM 727 C C . TRP A 1 90 ? 21.035 2.714 -13.330 1.00 92.75 90 TRP A C 1
ATOM 729 O O . TRP A 1 90 ? 21.887 2.259 -14.087 1.00 92.75 90 TRP A O 1
ATOM 739 N N . ALA A 1 91 ? 20.105 1.929 -12.777 1.00 90.69 91 ALA A N 1
ATOM 740 C CA . ALA A 1 91 ? 20.028 0.491 -13.032 1.00 90.69 91 ALA A CA 1
ATOM 741 C C . ALA A 1 91 ? 19.682 0.188 -14.498 1.00 90.69 91 ALA A C 1
ATOM 743 O O . ALA A 1 91 ? 20.264 -0.720 -15.086 1.00 90.69 91 ALA A O 1
ATOM 744 N N . ILE A 1 92 ? 18.805 0.988 -15.115 1.00 90.38 92 ILE A N 1
ATOM 745 C CA . ILE A 1 92 ? 18.474 0.872 -16.545 1.00 90.38 92 ILE A CA 1
ATOM 746 C C . ILE A 1 92 ? 19.722 1.152 -17.391 1.00 90.38 92 ILE A C 1
ATOM 748 O O . ILE A 1 92 ? 20.051 0.374 -18.286 1.00 90.38 92 ILE A O 1
ATOM 752 N N . ILE A 1 93 ? 20.464 2.216 -17.063 1.00 94.50 93 ILE A N 1
ATOM 753 C CA . ILE A 1 93 ? 21.710 2.578 -17.754 1.00 94.50 93 ILE A CA 1
ATOM 754 C C . ILE A 1 93 ? 22.730 1.435 -17.669 1.00 94.50 93 ILE A C 1
ATOM 756 O O . ILE A 1 93 ? 23.312 1.058 -18.685 1.00 94.50 93 ILE A O 1
ATOM 760 N N . LEU A 1 94 ? 22.924 0.843 -16.487 1.00 94.75 94 LEU A N 1
ATOM 761 C CA . LEU A 1 94 ? 23.854 -0.274 -16.296 1.00 94.75 94 LEU A CA 1
ATOM 762 C C . LEU A 1 94 ? 23.458 -1.511 -17.112 1.00 94.75 94 LEU A C 1
ATOM 764 O O . LEU A 1 94 ? 24.328 -2.134 -17.721 1.00 94.75 94 LEU A O 1
ATOM 768 N N . ILE A 1 95 ? 22.164 -1.840 -17.176 1.00 94.75 95 ILE A N 1
ATOM 769 C CA . ILE A 1 95 ? 21.656 -2.945 -18.004 1.00 94.75 95 ILE A CA 1
ATOM 770 C C . ILE A 1 95 ? 21.954 -2.679 -19.486 1.00 94.75 95 ILE A C 1
ATOM 772 O O . ILE A 1 95 ? 22.482 -3.555 -20.175 1.00 94.75 95 ILE A O 1
ATOM 776 N N . CYS A 1 96 ? 21.681 -1.464 -19.972 1.00 95.44 96 CYS A N 1
ATOM 777 C CA . CYS A 1 96 ? 21.977 -1.077 -21.350 1.00 95.44 96 CYS A CA 1
ATOM 778 C C . CYS A 1 96 ? 23.478 -1.157 -21.665 1.00 95.44 96 CYS A C 1
ATOM 780 O O . CYS A 1 96 ? 23.856 -1.697 -22.705 1.00 95.44 96 CYS A O 1
ATOM 782 N N . LEU A 1 97 ? 24.341 -0.670 -20.769 1.00 96.31 97 LEU A N 1
ATOM 783 C CA . LEU A 1 97 ? 25.796 -0.737 -20.934 1.00 96.31 97 LEU A CA 1
ATOM 784 C C . LEU A 1 97 ? 26.303 -2.181 -20.957 1.00 96.31 97 LEU A C 1
ATOM 786 O O . LEU A 1 97 ? 27.125 -2.521 -21.805 1.00 96.31 97 LEU A O 1
ATOM 790 N N . ALA A 1 98 ? 25.796 -3.048 -20.079 1.00 97.12 98 ALA A N 1
ATOM 791 C CA . ALA A 1 98 ? 26.176 -4.457 -20.047 1.00 97.12 98 ALA A CA 1
ATOM 79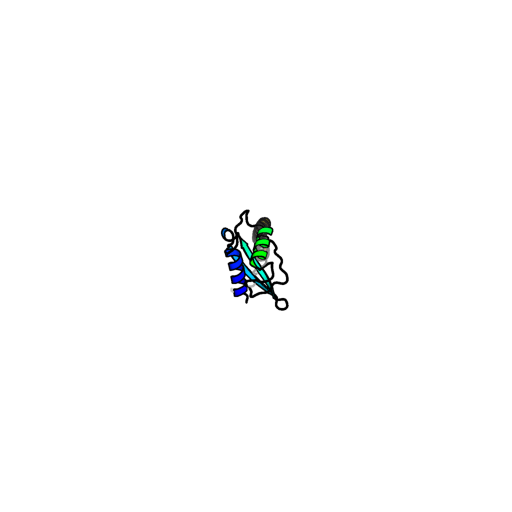2 C C . ALA A 1 98 ? 25.805 -5.182 -21.352 1.00 97.12 98 ALA A C 1
ATOM 794 O O . ALA A 1 98 ? 26.632 -5.915 -21.904 1.00 97.12 98 ALA A O 1
ATOM 795 N N . ALA A 1 99 ? 24.599 -4.936 -21.878 1.00 96.94 99 ALA A N 1
ATOM 796 C CA . ALA A 1 99 ? 24.140 -5.487 -23.155 1.00 96.94 99 ALA A CA 1
ATOM 797 C C . ALA A 1 99 ? 24.974 -4.974 -24.344 1.00 96.94 99 ALA A C 1
ATOM 799 O O . ALA A 1 99 ? 25.350 -5.739 -25.233 1.00 96.94 99 ALA A O 1
ATOM 800 N N . LEU A 1 100 ? 25.318 -3.683 -24.347 1.00 97.12 100 LEU A N 1
ATOM 801 C CA . LEU A 1 100 ? 26.139 -3.087 -25.397 1.00 97.12 100 LEU A CA 1
ATOM 802 C C . LEU A 1 100 ? 27.575 -3.627 -25.369 1.00 97.12 100 LEU A C 1
ATOM 804 O O . LEU A 1 100 ? 28.110 -4.001 -26.411 1.00 97.12 100 LEU A O 1
ATOM 808 N N . LEU A 1 101 ? 28.184 -3.738 -24.186 1.00 96.88 101 LEU A N 1
ATOM 809 C CA . LEU A 1 101 ? 29.527 -4.298 -24.023 1.00 96.88 101 LEU A CA 1
ATOM 810 C C . LEU A 1 101 ? 29.594 -5.765 -24.456 1.00 96.88 101 LEU A C 1
ATOM 812 O O . LEU A 1 101 ? 30.539 -6.148 -25.141 1.00 96.88 101 LEU A O 1
ATOM 816 N N . THR A 1 102 ? 28.594 -6.581 -24.113 1.00 97.06 102 THR A N 1
ATOM 817 C CA . THR A 1 102 ? 28.538 -7.983 -24.563 1.00 97.06 102 THR A CA 1
ATOM 818 C C . THR A 1 102 ? 28.404 -8.092 -26.075 1.00 97.06 102 THR A C 1
ATOM 820 O O . THR A 1 102 ? 29.109 -8.897 -26.682 1.00 97.06 102 THR A O 1
ATOM 823 N N . LEU A 1 103 ? 27.569 -7.259 -26.702 1.00 97.06 103 LEU A N 1
ATOM 824 C CA . LEU A 1 103 ? 27.429 -7.226 -28.157 1.00 97.06 103 LEU A CA 1
ATOM 825 C C . LEU A 1 103 ? 28.738 -6.819 -28.845 1.00 97.06 103 LEU A C 1
ATOM 827 O O . LEU A 1 103 ? 29.154 -7.470 -29.804 1.00 97.06 103 LEU A O 1
ATOM 831 N N . VAL A 1 104 ? 29.418 -5.788 -28.338 1.00 96.88 104 VAL A N 1
ATOM 832 C CA . VAL A 1 104 ? 30.714 -5.335 -28.864 1.00 96.88 104 VAL A CA 1
ATOM 833 C C . VAL A 1 104 ? 31.777 -6.422 -28.706 1.00 96.88 104 VAL A C 1
ATOM 835 O O . VAL A 1 104 ? 32.468 -6.741 -29.672 1.00 96.88 104 VAL A O 1
ATOM 838 N N . LEU A 1 105 ? 31.892 -7.038 -27.527 1.00 96.00 105 LEU A N 1
ATOM 839 C CA . LEU A 1 105 ? 32.843 -8.125 -27.284 1.00 96.00 105 LEU A CA 1
ATOM 840 C C . LEU A 1 105 ? 32.562 -9.335 -28.181 1.00 96.00 105 LEU A C 1
ATOM 842 O O . LEU A 1 105 ? 33.492 -9.881 -28.770 1.00 96.00 105 LEU A O 1
ATOM 846 N N . LEU A 1 106 ? 31.295 -9.724 -28.346 1.00 96.12 106 LEU A N 1
ATOM 847 C CA . LEU A 1 106 ? 30.897 -10.809 -29.243 1.00 96.12 106 LEU A CA 1
ATOM 848 C C . LEU A 1 106 ? 31.268 -10.491 -30.693 1.00 96.12 106 LEU A C 1
ATOM 850 O O . LEU A 1 106 ? 31.866 -11.328 -31.368 1.00 96.12 106 LEU A O 1
ATOM 854 N N . PHE A 1 107 ? 30.978 -9.276 -31.161 1.00 95.69 107 PHE A N 1
ATOM 855 C CA . PHE A 1 107 ? 31.343 -8.834 -32.505 1.00 95.69 107 PHE A CA 1
ATOM 856 C C . PHE A 1 107 ? 32.860 -8.876 -32.725 1.00 95.69 107 PHE A C 1
ATOM 858 O O . PHE A 1 107 ? 33.322 -9.413 -33.734 1.00 95.69 107 PHE A O 1
ATOM 865 N N . LEU A 1 108 ? 33.645 -8.381 -31.761 1.00 94.69 108 LEU A N 1
ATOM 866 C CA . LEU A 1 108 ? 35.106 -8.437 -31.806 1.00 94.69 108 LEU A CA 1
ATOM 867 C C . LEU A 1 108 ? 35.616 -9.880 -31.830 1.00 94.69 108 LEU A C 1
ATOM 869 O O . LEU A 1 108 ? 36.484 -10.195 -32.640 1.00 94.69 108 LEU A O 1
ATOM 873 N N . LEU A 1 109 ? 35.063 -10.779 -31.014 1.00 94.62 109 LEU A N 1
ATOM 874 C CA . LEU A 1 109 ? 35.424 -12.198 -31.027 1.00 94.62 109 LEU A CA 1
ATOM 875 C C . LEU A 1 109 ? 35.096 -12.854 -32.373 1.00 94.62 109 LEU A C 1
ATOM 877 O O . LEU A 1 109 ? 35.944 -13.546 -32.934 1.00 94.62 109 LEU A O 1
ATOM 881 N N . CYS A 1 110 ? 33.912 -12.608 -32.936 1.00 94.38 110 CYS A N 1
ATOM 882 C CA . CYS A 1 110 ? 33.540 -13.099 -34.262 1.00 94.38 110 CYS A CA 1
ATOM 883 C C . CYS A 1 110 ? 34.491 -12.577 -35.347 1.00 94.38 110 CYS A C 1
ATOM 885 O O . CYS A 1 110 ? 34.949 -13.353 -36.192 1.00 94.38 110 CYS A O 1
ATOM 887 N N . PHE A 1 111 ? 34.830 -11.286 -35.308 1.00 92.56 111 PHE A N 1
ATOM 888 C CA . PHE A 1 111 ? 35.770 -10.671 -36.238 1.00 92.56 111 PHE A CA 1
ATOM 889 C C . PHE A 1 111 ? 37.173 -11.265 -36.099 1.00 92.56 111 PHE A C 1
ATOM 891 O O . PHE A 1 111 ? 37.771 -11.653 -37.101 1.00 92.56 111 PHE A O 1
ATOM 898 N N . LEU A 1 112 ? 37.681 -11.409 -34.872 1.00 90.00 112 LEU A N 1
ATOM 899 C CA . LEU A 1 112 ? 38.973 -12.030 -34.594 1.00 90.00 112 LEU A CA 1
ATOM 900 C C . LEU A 1 112 ? 38.994 -13.484 -35.047 1.00 90.00 112 LEU A C 1
ATOM 902 O O . LEU A 1 112 ? 39.949 -13.887 -35.693 1.00 90.00 112 LEU A O 1
ATOM 906 N N . LEU A 1 113 ? 37.949 -14.273 -34.799 1.00 89.06 113 LEU A N 1
ATOM 907 C CA . LEU A 1 113 ? 37.866 -15.644 -35.300 1.00 89.06 113 LEU A CA 1
ATOM 908 C C . LEU A 1 113 ? 37.864 -15.679 -36.829 1.00 89.06 113 LEU A C 1
ATOM 910 O O . LEU A 1 113 ? 38.608 -16.462 -37.417 1.00 89.06 113 LEU A O 1
ATOM 914 N N . ALA A 1 114 ? 37.090 -14.825 -37.498 1.00 88.12 114 ALA A N 1
ATOM 915 C CA . ALA A 1 114 ? 37.081 -14.744 -38.956 1.00 88.12 114 ALA A CA 1
ATOM 916 C 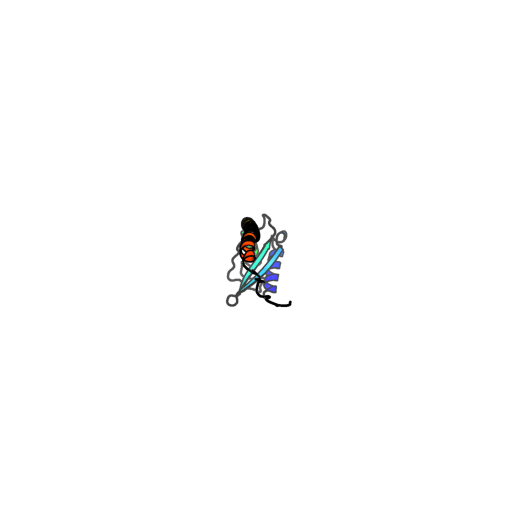C . ALA A 1 114 ? 38.447 -14.310 -39.513 1.00 88.12 114 ALA A C 1
ATOM 918 O O . ALA A 1 114 ? 38.944 -14.910 -40.468 1.00 88.12 114 ALA A O 1
ATOM 919 N N . PHE A 1 115 ? 39.081 -13.312 -38.901 1.00 84.62 115 PHE A N 1
ATOM 920 C CA . PHE A 1 115 ? 40.389 -12.798 -39.290 1.00 84.62 115 PHE A CA 1
ATOM 921 C C . PHE A 1 115 ? 41.506 -13.805 -39.011 1.00 84.62 115 PHE A C 1
ATOM 923 O O . PHE A 1 115 ? 42.310 -14.073 -39.895 1.00 84.62 115 PHE A O 1
ATOM 930 N N . CYS A 1 116 ? 41.521 -14.442 -37.841 1.00 77.00 116 CYS A N 1
ATOM 931 C CA . CYS A 1 116 ? 42.431 -15.531 -37.493 1.00 77.00 116 CYS A CA 1
ATOM 932 C C . CYS A 1 116 ? 42.238 -16.729 -38.423 1.00 77.00 116 CYS A C 1
ATOM 934 O O . CYS A 1 116 ? 43.222 -17.320 -38.859 1.00 77.00 116 CYS A O 1
ATOM 936 N N . ARG A 1 117 ? 40.998 -17.068 -38.803 1.00 75.31 117 ARG A N 1
ATOM 937 C CA . ARG A 1 117 ? 40.723 -18.090 -39.826 1.00 75.31 117 ARG A CA 1
ATOM 938 C C . ARG A 1 117 ? 41.237 -17.664 -41.199 1.00 75.31 117 ARG A C 1
ATOM 940 O O . ARG A 1 117 ? 41.833 -18.489 -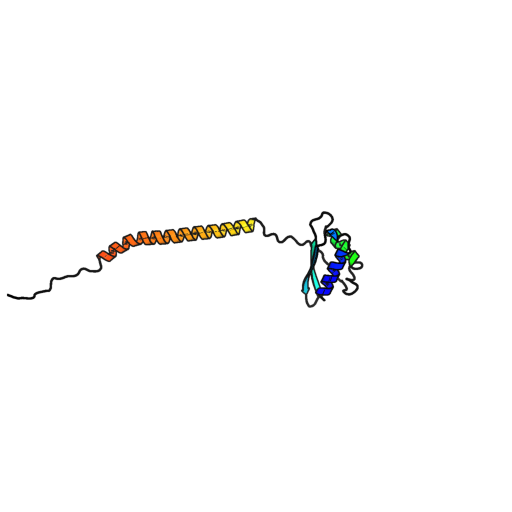41.879 1.00 75.31 117 ARG A O 1
ATOM 947 N N . ARG A 1 118 ? 41.061 -16.403 -41.613 1.00 74.88 118 ARG A N 1
ATOM 948 C CA . ARG A 1 118 ? 41.623 -15.868 -42.871 1.00 74.88 118 ARG A CA 1
ATOM 949 C C . ARG A 1 118 ? 43.155 -15.865 -42.857 1.00 74.88 118 ARG A C 1
ATOM 951 O O . ARG A 1 118 ? 43.758 -16.317 -43.820 1.00 74.88 118 ARG A O 1
ATOM 958 N N . ARG A 1 119 ? 43.782 -15.447 -41.757 1.00 69.56 119 ARG A N 1
ATOM 959 C CA . ARG A 1 119 ? 45.235 -15.513 -41.540 1.00 69.56 119 ARG A CA 1
ATOM 960 C C . ARG A 1 119 ? 45.733 -16.959 -41.572 1.00 69.56 119 ARG A C 1
ATOM 962 O O . ARG A 1 119 ? 46.706 -17.237 -42.260 1.00 69.56 119 ARG A O 1
ATOM 969 N N . ARG A 1 120 ? 45.033 -17.898 -40.920 1.00 60.47 120 ARG A N 1
ATOM 970 C CA . ARG A 1 120 ? 45.373 -19.331 -40.968 1.00 60.47 120 ARG A CA 1
ATOM 971 C C . ARG A 1 120 ? 45.166 -19.958 -42.350 1.00 60.47 120 ARG A C 1
ATOM 973 O O . ARG A 1 120 ? 45.944 -20.836 -42.698 1.00 60.47 120 ARG A O 1
ATOM 980 N N . LYS A 1 121 ? 44.202 -19.510 -43.173 1.00 56.84 121 LYS A N 1
ATOM 981 C CA . LYS A 1 121 ? 44.074 -19.936 -44.590 1.00 56.84 121 LYS A CA 1
ATOM 982 C C . LYS A 1 121 ? 45.357 -19.696 -45.396 1.00 56.84 121 LYS A C 1
ATOM 984 O O . LYS A 1 121 ? 45.651 -20.500 -46.272 1.00 56.84 121 LYS A O 1
ATOM 989 N N . GLY A 1 122 ? 46.152 -18.682 -45.041 1.00 56.56 122 GLY A N 1
ATOM 990 C CA . GLY A 1 122 ? 47.491 -18.470 -45.602 1.00 56.56 122 GLY A CA 1
ATOM 991 C C . GLY A 1 122 ? 48.525 -19.540 -45.215 1.00 56.56 122 GLY A C 1
ATOM 992 O O . GLY A 1 122 ? 49.436 -19.799 -45.989 1.00 56.56 122 GLY A O 1
ATOM 993 N N . SER A 1 123 ? 48.370 -20.221 -44.071 1.00 53.47 123 SER A N 1
ATOM 994 C CA . SER A 1 123 ? 49.230 -21.352 -43.672 1.00 53.47 123 SER A CA 1
ATOM 995 C C . SER A 1 123 ? 48.750 -22.707 -44.201 1.00 53.47 123 SER A C 1
ATOM 997 O O . SER A 1 123 ? 49.570 -23.604 -44.370 1.00 53.47 123 SER A O 1
ATOM 999 N N . TYR A 1 124 ? 47.455 -22.879 -44.500 1.00 52.78 124 TYR A N 1
ATOM 1000 C CA . TYR A 1 124 ? 46.943 -24.138 -45.070 1.00 52.78 124 TYR A CA 1
ATOM 1001 C C . TYR A 1 124 ? 47.411 -24.379 -46.517 1.00 52.78 124 TYR A C 1
ATOM 1003 O O . TYR A 1 124 ? 47.552 -25.534 -46.916 1.00 52.78 124 TYR A O 1
ATOM 1011 N N . GLN A 1 125 ? 47.717 -23.326 -47.288 1.00 52.53 125 GLN A N 1
ATOM 1012 C CA . GLN A 1 125 ? 48.329 -23.486 -48.615 1.00 52.53 125 GLN A CA 1
ATOM 1013 C C . GLN A 1 125 ? 49.760 -24.043 -48.557 1.00 52.53 125 GLN A C 1
ATOM 1015 O O . GLN A 1 125 ? 50.175 -24.729 -49.486 1.00 52.53 125 GLN A O 1
ATOM 1020 N N . ILE A 1 126 ? 50.494 -23.827 -47.458 1.00 54.16 126 ILE A N 1
ATOM 1021 C CA . ILE A 1 126 ? 51.865 -24.342 -47.314 1.00 54.16 126 ILE A CA 1
ATOM 1022 C C . ILE A 1 126 ? 51.863 -25.852 -46.999 1.00 54.16 126 ILE A C 1
ATOM 1024 O O . ILE A 1 126 ? 52.777 -26.560 -47.408 1.00 54.16 126 ILE A O 1
ATOM 1028 N N . GLN A 1 127 ? 50.812 -26.386 -46.361 1.00 48.41 127 GLN A N 1
ATOM 1029 C CA . GLN A 1 127 ? 50.669 -27.838 -46.153 1.00 48.41 127 GLN A CA 1
ATOM 1030 C C . GLN A 1 127 ? 50.061 -28.589 -47.349 1.00 48.41 127 GLN A C 1
ATOM 1032 O O . GLN A 1 127 ? 50.361 -29.768 -47.523 1.00 48.41 127 GLN A O 1
ATOM 1037 N N . GLN A 1 128 ? 49.245 -27.948 -48.196 1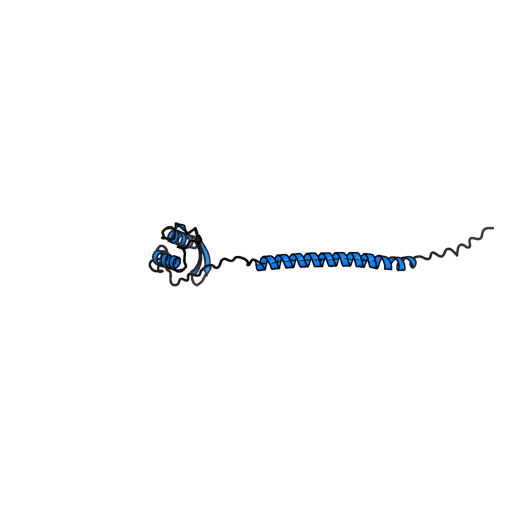.00 50.09 128 GLN A N 1
ATOM 1038 C CA . GLN A 1 128 ? 48.703 -28.607 -49.396 1.00 50.09 128 GLN A CA 1
ATOM 1039 C C . GLN A 1 128 ? 49.757 -28.858 -50.483 1.00 50.09 128 GLN A C 1
ATOM 1041 O O . GLN A 1 128 ? 49.627 -29.829 -51.218 1.00 50.09 128 GLN A O 1
ATOM 1046 N N . ALA A 1 129 ? 50.840 -28.076 -50.534 1.00 52.19 129 ALA A N 1
ATOM 1047 C CA . ALA A 1 129 ? 51.974 -28.377 -51.413 1.00 52.19 129 ALA A CA 1
ATOM 1048 C C . ALA A 1 129 ? 52.715 -29.682 -51.036 1.00 52.19 129 ALA A C 1
ATOM 1050 O O . ALA A 1 129 ? 53.465 -30.212 -51.849 1.00 52.19 129 ALA A O 1
ATOM 1051 N N . ALA A 1 130 ? 52.505 -30.217 -49.825 1.00 54.06 130 ALA A N 1
ATOM 1052 C CA . ALA A 1 130 ? 53.186 -31.415 -49.331 1.00 54.06 130 ALA A CA 1
ATOM 1053 C C . ALA A 1 130 ? 52.357 -32.714 -49.439 1.00 54.06 130 ALA A C 1
ATOM 1055 O O . ALA A 1 130 ? 52.869 -33.784 -49.115 1.00 54.06 130 ALA A O 1
ATOM 1056 N N . HIS A 1 131 ? 51.091 -32.663 -49.872 1.00 58.12 131 HIS A N 1
ATOM 1057 C CA . HIS A 1 131 ? 50.234 -33.850 -50.009 1.00 58.12 131 HIS A CA 1
ATOM 1058 C C . HIS A 1 131 ? 50.002 -34.200 -51.483 1.00 58.12 131 HIS A C 1
ATOM 1060 O O . HIS A 1 131 ? 48.966 -33.885 -52.060 1.00 58.12 131 HIS A O 1
ATOM 1066 N N . GLY A 1 132 ? 50.984 -34.884 -52.075 1.00 60.84 132 GLY A N 1
ATOM 1067 C CA . GLY A 1 132 ? 50.804 -35.604 -53.336 1.00 60.84 132 GLY A CA 1
ATOM 1068 C C . GLY A 1 132 ? 51.915 -35.379 -54.351 1.00 60.84 132 GLY A C 1
ATOM 1069 O O . GLY A 1 132 ? 51.698 -34.718 -55.360 1.00 60.84 132 GLY A O 1
ATOM 1070 N N . VAL A 1 133 ? 53.086 -35.985 -54.134 1.00 59.44 133 VAL A N 1
ATOM 1071 C CA . VAL A 1 133 ? 54.029 -36.229 -55.234 1.00 59.44 133 VAL A CA 1
ATOM 1072 C C . VAL A 1 133 ? 53.721 -37.618 -55.787 1.00 59.44 133 VAL A C 1
ATOM 1074 O O . VAL A 1 133 ? 54.110 -38.634 -55.216 1.00 59.44 133 VAL A O 1
ATOM 1077 N N . TYR A 1 134 ? 52.948 -37.659 -56.8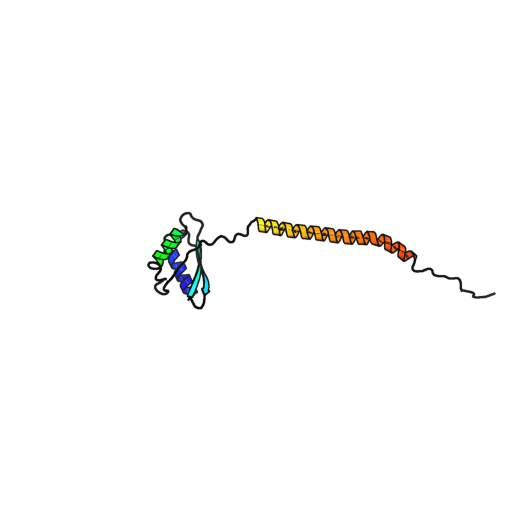69 1.00 61.81 134 TYR A N 1
ATOM 1078 C CA . TYR A 1 134 ? 52.771 -38.856 -57.686 1.00 61.81 134 TYR A CA 1
ATOM 1079 C C . TYR A 1 134 ? 54.075 -39.104 -58.462 1.00 61.81 134 TYR A C 1
ATOM 1081 O O . TYR A 1 134 ? 54.530 -38.218 -59.181 1.00 61.81 134 TYR A O 1
ATOM 1089 N N . PHE A 1 135 ? 54.689 -40.281 -58.303 1.00 62.06 135 PHE A N 1
ATOM 1090 C CA . PHE A 1 135 ? 55.918 -40.683 -59.001 1.00 62.06 135 PHE A CA 1
ATOM 1091 C C . PHE A 1 135 ? 55.596 -41.708 -60.109 1.00 62.06 135 PHE A C 1
ATOM 1093 O O . PHE A 1 135 ? 55.429 -42.887 -59.796 1.00 62.06 135 PHE A O 1
ATOM 1100 N N . PRO A 1 136 ? 55.546 -41.321 -61.400 1.00 59.03 136 PRO A N 1
ATOM 1101 C CA . PRO A 1 136 ? 55.209 -42.220 -62.502 1.00 59.03 136 PRO A CA 1
ATOM 1102 C C . PRO A 1 136 ? 56.456 -42.697 -63.259 1.00 59.03 136 PRO A C 1
ATOM 1104 O O . PRO A 1 136 ? 56.577 -42.455 -64.455 1.00 59.03 136 PRO A O 1
ATOM 1107 N N . HIS A 1 137 ? 57.418 -43.333 -62.586 1.00 58.75 137 HIS A N 1
ATOM 1108 C CA . HIS A 1 137 ? 58.646 -43.797 -63.262 1.00 58.75 137 HIS A CA 1
ATOM 1109 C C . HIS A 1 137 ? 58.881 -45.314 -63.214 1.00 58.75 137 HIS A C 1
ATOM 1111 O O . HIS A 1 137 ? 59.985 -45.776 -63.485 1.00 58.75 137 HIS A O 1
ATOM 1117 N N . LEU A 1 138 ? 57.841 -46.106 -62.947 1.00 59.22 138 LEU A N 1
ATOM 1118 C CA . LEU A 1 138 ? 57.877 -47.563 -63.101 1.00 59.22 138 LEU A CA 1
ATOM 1119 C C . LEU A 1 138 ? 56.735 -48.026 -64.008 1.00 59.22 138 LEU A C 1
ATOM 1121 O O . LEU A 1 138 ? 55.814 -48.706 -63.572 1.00 59.22 138 LEU A O 1
ATOM 1125 N N . ASP A 1 139 ? 56.823 -47.663 -65.286 1.00 51.25 139 ASP A N 1
ATOM 1126 C CA . ASP A 1 139 ? 56.160 -48.412 -66.354 1.00 51.25 139 ASP A CA 1
ATOM 1127 C C . ASP A 1 139 ? 57.224 -48.861 -67.366 1.00 51.25 139 ASP A C 1
ATOM 1129 O O . ASP A 1 139 ? 57.423 -48.276 -68.427 1.00 51.25 139 ASP A O 1
ATOM 1133 N N . MET A 1 140 ? 57.998 -49.888 -66.991 1.00 59.19 140 MET A N 1
ATOM 1134 C CA . MET A 1 140 ? 58.774 -50.665 -67.960 1.00 59.19 140 MET A CA 1
ATOM 1135 C C . MET A 1 140 ? 57.850 -51.690 -68.622 1.00 59.19 140 MET A C 1
ATOM 1137 O O . MET A 1 140 ? 57.971 -52.896 -68.392 1.00 59.19 140 MET A O 1
ATOM 1141 N N . ARG A 1 141 ? 56.943 -51.235 -69.488 1.00 56.19 141 ARG A N 1
ATOM 1142 C CA . ARG A 1 141 ? 56.345 -52.115 -70.492 1.00 56.19 141 ARG A CA 1
ATOM 1143 C C . ARG A 1 141 ? 57.210 -52.080 -71.749 1.00 56.19 141 ARG A C 1
ATOM 1145 O O . ARG A 1 141 ? 57.086 -51.212 -72.605 1.00 56.19 141 ARG A O 1
ATOM 1152 N N . LYS A 1 142 ? 58.104 -53.068 -71.831 1.00 52.47 142 LYS A N 1
ATOM 1153 C CA . LYS A 1 142 ? 58.774 -53.488 -73.063 1.00 52.47 142 LYS A CA 1
ATOM 1154 C C . LYS A 1 142 ? 57.727 -53.865 -74.114 1.00 52.47 142 LYS A C 1
ATOM 1156 O O . LYS A 1 142 ? 56.981 -54.810 -73.883 1.00 52.47 142 LYS A O 1
ATOM 1161 N N . THR A 1 143 ? 57.752 -53.203 -75.264 1.00 50.12 143 THR A N 1
ATOM 1162 C CA . THR A 1 143 ? 57.317 -53.761 -76.555 1.00 50.12 143 THR A CA 1
ATOM 1163 C C . THR A 1 143 ? 57.991 -52.972 -77.672 1.00 50.12 143 THR A C 1
ATOM 1165 O O . THR A 1 143 ? 57.493 -51.916 -78.052 1.00 50.12 143 THR A O 1
ATOM 1168 N N . TYR A 1 144 ? 59.155 -53.437 -78.120 1.00 44.66 144 TYR A N 1
ATOM 1169 C CA . TYR A 1 144 ? 59.426 -53.861 -79.498 1.00 44.66 144 TYR A CA 1
ATOM 1170 C C . TYR A 1 144 ? 60.733 -54.659 -79.506 1.00 44.66 144 TYR A C 1
ATOM 1172 O O . TYR A 1 144 ? 61.663 -54.254 -78.771 1.00 44.66 144 TYR A O 1
#

pLDDT: mean 83.45, std 14.97, range [44.66, 97.12]

Organism: Geotrypetes seraphini (NCBI:txid260995)